Protein AF-A0A935HZZ2-F1 (afdb_monomer)

Sequence (59 aa):
MHRCCDRGGYSEGESGEIKITFNTQGREGHQEKQVHVFSNDTDNPDKVLTFSCDIVNGE

Solvent-accessible surface area (backbone atoms only — not comparable to full-atom values): 4334 Å² total; per-residue (Å²): 133,86,82,82,77,88,67,79,86,81,58,92,92,61,84,86,82,87,86,81,87,84,84,58,83,98,59,65,47,80,42,80,48,76,46,80,44,77,54,88,47,89,89,58,33,69,41,78,48,75,51,75,50,73,41,74,82,82,130

Nearest PDB structures (foldseek):
  3jvf-assembly1_B  TM=4.178E-01  e=7.460E+00  Homo sapiens

Radius of gyration: 15.19 Å; Cα contacts (8 Å, |Δi|>4): 52; chains: 1; bounding box: 32×21×46 Å

Foldseek 3Di:
DPDPPPDDDDDVPDDDDDDDDDDCPPHFAKDKDWDWQADPPPVPRTDIDIDMDGHDDDD

pLDDT: mean 84.42, std 14.43, range [41.53, 96.31]

Mean predicted aligned error: 6.3 Å

Secondary structure (DSSP, 8-state):
------SSPPPTT-----------TT--EEEEEEEEEE-S-SS-SEEEEEEEEEE----

Structure (mmCIF, N/CA/C/O backbone):
data_AF-A0A935HZZ2-F1
#
_entry.id   AF-A0A935HZZ2-F1
#
loop_
_atom_site.group_PDB
_atom_site.id
_atom_site.type_symbol
_atom_site.label_atom_id
_atom_site.label_alt_id
_atom_site.label_comp_id
_atom_site.label_asym_id
_atom_site.label_entity_id
_atom_site.label_seq_id
_atom_site.pdbx_PDB_ins_code
_a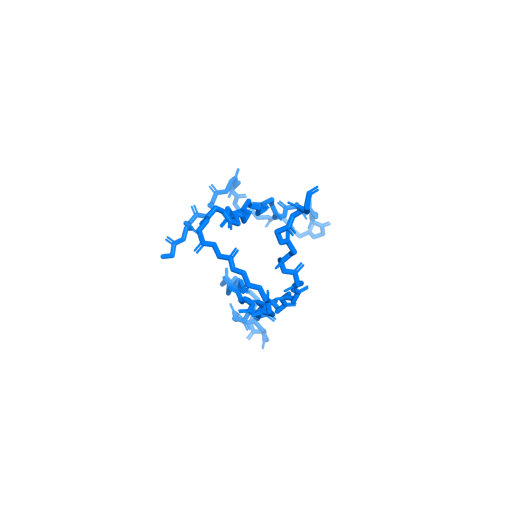tom_site.Cartn_x
_atom_site.Cartn_y
_atom_site.Cartn_z
_atom_site.occupancy
_atom_site.B_iso_or_equiv
_atom_site.auth_seq_id
_atom_site.auth_comp_id
_atom_site.auth_asym_id
_atom_site.auth_atom_id
_atom_site.pdbx_PDB_model_num
ATOM 1 N N . MET A 1 1 ? -3.429 15.018 -0.417 1.00 41.53 1 MET A N 1
ATOM 2 C CA . MET A 1 1 ? -2.608 13.866 -0.847 1.00 41.53 1 MET A CA 1
ATOM 3 C C . MET A 1 1 ? -1.252 13.977 -0.171 1.00 41.53 1 MET A C 1
ATOM 5 O O . MET A 1 1 ? -0.568 14.968 -0.390 1.00 41.53 1 MET A O 1
ATOM 9 N N . HIS A 1 2 ? -0.910 13.044 0.719 1.00 48.06 2 HIS A N 1
ATOM 10 C CA . HIS A 1 2 ? 0.419 12.996 1.333 1.00 48.06 2 HIS A CA 1
ATOM 11 C C . HIS A 1 2 ? 1.345 12.280 0.343 1.00 48.06 2 HIS A C 1
ATOM 13 O O . HIS A 1 2 ? 1.086 11.134 -0.014 1.00 48.06 2 HIS A O 1
ATOM 19 N N . ARG A 1 3 ? 2.342 12.985 -0.198 1.00 46.50 3 ARG A N 1
ATOM 20 C CA . ARG A 1 3 ? 3.216 12.464 -1.255 1.00 46.50 3 ARG A CA 1
ATOM 21 C C . ARG A 1 3 ? 4.425 11.786 -0.609 1.00 46.50 3 ARG A C 1
ATOM 23 O O . ARG A 1 3 ? 5.432 12.438 -0.359 1.00 46.50 3 ARG A O 1
ATOM 30 N N . CYS A 1 4 ? 4.314 10.495 -0.310 1.00 51.09 4 CYS A N 1
ATOM 31 C CA . CYS A 1 4 ? 5.432 9.692 0.191 1.00 51.09 4 CYS A CA 1
ATOM 32 C C . CYS A 1 4 ? 6.350 9.286 -0.975 1.00 51.09 4 CYS A C 1
ATOM 34 O O . CYS A 1 4 ? 6.290 8.157 -1.452 1.00 51.09 4 CYS A O 1
ATOM 36 N N . CYS A 1 5 ? 7.174 10.203 -1.483 1.00 52.44 5 CYS A N 1
ATOM 37 C CA . CYS A 1 5 ? 8.269 9.844 -2.391 1.00 52.44 5 CYS A CA 1
ATOM 38 C C . CYS A 1 5 ? 9.531 9.607 -1.555 1.00 52.44 5 CYS A C 1
ATOM 40 O O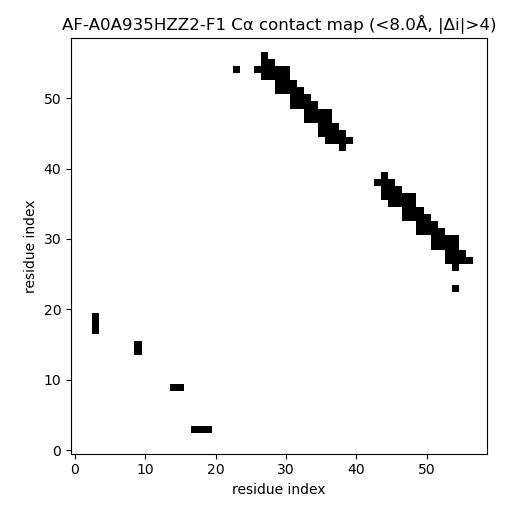 . CYS A 1 5 ? 10.367 10.498 -1.456 1.00 52.44 5 CYS A O 1
ATOM 42 N N . ASP A 1 6 ? 9.628 8.445 -0.905 1.00 55.94 6 ASP A N 1
ATOM 43 C CA . ASP A 1 6 ? 10.721 8.151 0.039 1.00 55.94 6 ASP A CA 1
ATOM 44 C C . ASP A 1 6 ? 11.988 7.594 -0.645 1.00 55.94 6 ASP A C 1
ATOM 46 O O . ASP A 1 6 ? 13.034 7.481 -0.015 1.00 55.94 6 ASP A O 1
ATOM 50 N N . ARG A 1 7 ? 11.945 7.276 -1.951 1.00 59.75 7 ARG A N 1
ATOM 51 C CA . ARG A 1 7 ? 13.110 6.769 -2.699 1.00 59.75 7 ARG A CA 1
ATOM 52 C C . ARG A 1 7 ? 13.136 7.194 -4.171 1.00 59.75 7 ARG A C 1
ATOM 54 O O . ARG A 1 7 ? 12.093 7.400 -4.791 1.00 59.75 7 ARG A O 1
ATOM 61 N N . GLY A 1 8 ? 14.357 7.319 -4.708 1.00 64.75 8 GLY A N 1
ATOM 62 C CA . GLY A 1 8 ? 14.625 7.331 -6.152 1.00 64.75 8 GLY A CA 1
ATOM 63 C C . GLY A 1 8 ? 14.204 6.001 -6.787 1.00 64.75 8 GLY A C 1
ATOM 64 O O . GLY A 1 8 ? 14.047 5.020 -6.070 1.00 64.75 8 GLY A O 1
ATOM 65 N N . GLY A 1 9 ? 13.943 6.000 -8.098 1.00 71.38 9 GLY A N 1
ATOM 66 C CA . GLY A 1 9 ? 13.285 4.892 -8.807 1.00 71.38 9 GLY A CA 1
ATOM 67 C C . GLY A 1 9 ? 13.886 3.504 -8.552 1.00 71.38 9 GLY A C 1
ATOM 68 O O . GLY A 1 9 ? 15.068 3.376 -8.252 1.00 71.38 9 GLY A O 1
ATOM 69 N N . TYR A 1 10 ? 13.050 2.476 -8.693 1.00 81.19 10 TYR A 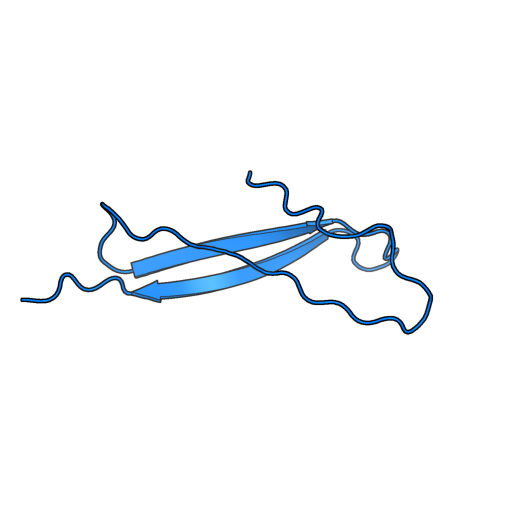N 1
ATOM 70 C CA . TYR A 1 10 ? 13.425 1.077 -8.485 1.00 81.19 10 TYR A CA 1
ATOM 71 C C . TYR A 1 10 ? 14.109 0.490 -9.721 1.00 81.19 10 TYR A C 1
ATOM 73 O O . TYR A 1 10 ? 13.684 0.749 -10.851 1.00 81.19 10 TYR A O 1
ATOM 81 N N . SER A 1 11 ? 15.144 -0.320 -9.500 1.00 86.00 11 SER A N 1
ATOM 82 C CA . SER A 1 11 ? 15.748 -1.144 -10.555 1.00 86.00 11 SER A CA 1
ATOM 83 C C . SER A 1 11 ? 14.938 -2.424 -10.799 1.00 86.00 11 SER A C 1
ATOM 85 O O . SER A 1 11 ? 14.101 -2.816 -9.984 1.00 86.00 11 SER A O 1
ATOM 87 N N . GLU A 1 12 ? 15.195 -3.111 -11.915 1.00 83.44 12 GLU A N 1
ATOM 88 C CA . GLU A 1 12 ? 14.559 -4.399 -12.213 1.00 83.44 12 GLU A CA 1
ATOM 89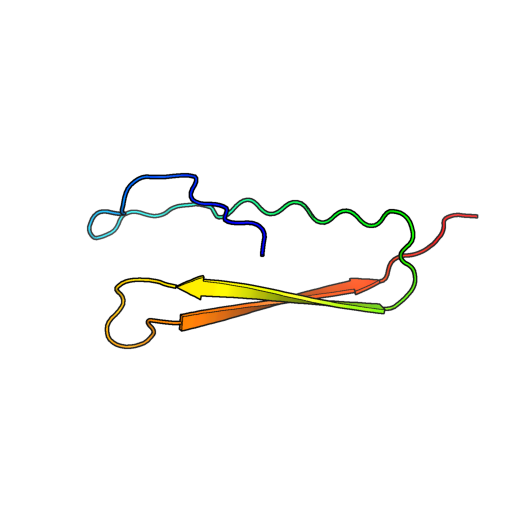 C C . GLU A 1 12 ? 14.806 -5.418 -11.087 1.00 83.44 12 GLU A C 1
ATOM 91 O O . GLU A 1 12 ? 15.941 -5.652 -10.674 1.00 83.44 12 GLU A O 1
ATOM 96 N N . GLY A 1 13 ? 13.727 -6.019 -10.577 1.00 86.69 13 GLY A N 1
ATOM 97 C CA . GLY A 1 13 ? 13.776 -6.992 -9.480 1.00 86.69 13 GLY A CA 1
ATOM 98 C C . GLY A 1 13 ? 13.950 -6.393 -8.079 1.00 86.69 13 GLY A C 1
ATOM 99 O O . GLY A 1 13 ? 13.923 -7.138 -7.099 1.00 86.69 13 GLY A O 1
ATOM 100 N N . GLU A 1 14 ? 14.098 -5.072 -7.950 1.00 86.69 14 GLU A N 1
ATOM 101 C CA . GLU A 1 14 ? 14.179 -4.413 -6.649 1.00 86.69 14 GLU A CA 1
ATOM 102 C C . GLU A 1 14 ? 12.813 -4.402 -5.948 1.00 86.69 14 GLU A C 1
ATOM 104 O O . GLU A 1 14 ? 11.761 -4.253 -6.570 1.00 86.69 14 GLU A O 1
ATOM 109 N N . SER A 1 15 ? 12.828 -4.554 -4.625 1.00 85.56 15 SER A N 1
ATOM 110 C CA . SER A 1 15 ? 11.641 -4.434 -3.779 1.00 85.56 15 SER A CA 1
ATOM 111 C C . SER A 1 15 ? 11.804 -3.286 -2.789 1.00 85.56 15 SER A C 1
ATOM 113 O O . SER A 1 15 ? 12.899 -2.994 -2.306 1.00 85.56 15 SER A O 1
ATOM 115 N N . GLY A 1 16 ? 10.689 -2.642 -2.463 1.00 84.44 16 GLY A N 1
ATOM 116 C CA . GLY A 1 16 ? 10.634 -1.540 -1.515 1.00 84.44 16 GLY A CA 1
ATOM 117 C C . GLY A 1 16 ? 9.419 -1.623 -0.610 1.00 84.44 16 GLY A C 1
ATOM 118 O O . GLY A 1 16 ? 8.521 -2.435 -0.810 1.00 84.44 16 GLY A O 1
ATOM 119 N N . GLU A 1 17 ? 9.395 -0.741 0.383 1.00 86.56 17 GLU A N 1
ATOM 120 C CA . GLU A 1 17 ? 8.294 -0.614 1.333 1.00 86.56 17 GLU A CA 1
ATOM 121 C C . GLU A 1 17 ? 7.677 0.780 1.211 1.00 86.56 17 GLU A C 1
ATOM 123 O O . GLU A 1 17 ? 8.394 1.780 1.128 1.00 86.56 17 GLU A O 1
ATOM 128 N N . ILE A 1 18 ? 6.343 0.854 1.227 1.00 85.31 18 ILE A N 1
ATOM 129 C CA . ILE A 1 18 ? 5.600 2.116 1.293 1.00 85.31 18 ILE A CA 1
ATOM 130 C C . ILE A 1 18 ? 5.113 2.287 2.729 1.00 85.31 18 ILE A C 1
ATOM 132 O O . ILE A 1 18 ? 4.141 1.659 3.149 1.00 85.31 18 ILE A O 1
ATOM 136 N N . LYS A 1 19 ? 5.784 3.148 3.497 1.00 87.00 19 LYS A N 1
ATOM 137 C CA . LYS A 1 19 ? 5.373 3.460 4.868 1.00 87.00 19 LYS A CA 1
ATOM 138 C C . LYS A 1 19 ? 4.278 4.525 4.867 1.00 87.00 19 LYS A C 1
ATOM 140 O O . LYS A 1 19 ? 4.450 5.609 4.310 1.00 87.00 19 LYS A O 1
ATOM 145 N N . ILE A 1 20 ? 3.157 4.224 5.518 1.00 85.88 20 ILE A N 1
ATOM 146 C CA . ILE A 1 20 ? 1.997 5.116 5.611 1.00 85.88 20 ILE A CA 1
ATOM 147 C C . ILE A 1 20 ? 1.666 5.339 7.082 1.00 85.88 20 ILE A C 1
ATOM 149 O O . ILE A 1 20 ? 1.585 4.392 7.861 1.00 85.88 20 ILE A O 1
ATOM 153 N N . THR A 1 21 ? 1.433 6.597 7.447 1.00 90.94 21 THR A N 1
ATOM 154 C CA . THR A 1 21 ? 0.952 6.979 8.777 1.00 90.94 21 THR A CA 1
ATOM 155 C C . THR A 1 21 ? -0.476 7.494 8.658 1.00 90.94 21 THR A C 1
ATOM 157 O O . THR A 1 21 ? -0.737 8.454 7.932 1.00 90.94 21 THR A O 1
ATOM 160 N N . PHE A 1 22 ? -1.403 6.878 9.390 1.00 90.31 22 PHE A N 1
ATOM 161 C CA . PHE A 1 22 ? -2.799 7.300 9.456 1.00 90.31 22 PHE A CA 1
ATOM 162 C C . PHE A 1 22 ? -3.103 7.898 10.833 1.00 90.31 22 PHE A C 1
ATOM 164 O O . PHE A 1 22 ? -3.089 7.190 11.834 1.00 90.31 22 PHE A O 1
ATOM 171 N N . ASN A 1 23 ? -3.361 9.209 10.888 1.00 91.38 23 ASN A N 1
ATOM 172 C CA . ASN A 1 23 ? -3.756 9.880 12.127 1.00 91.38 23 ASN A CA 1
ATOM 173 C C . ASN A 1 23 ? -5.265 9.710 12.370 1.00 91.38 23 ASN A C 1
ATOM 175 O O . ASN A 1 23 ? -6.091 10.224 11.605 1.00 91.38 23 ASN A O 1
ATOM 179 N N . THR A 1 24 ? -5.595 9.001 13.447 1.00 92.50 24 THR A N 1
ATOM 180 C CA . THR A 1 24 ? -6.959 8.690 13.886 1.00 92.50 24 THR A CA 1
ATOM 181 C C . THR A 1 24 ? -7.588 9.773 14.767 1.00 92.50 24 THR A C 1
ATOM 183 O O . THR A 1 24 ? -8.783 9.702 15.029 1.00 92.50 24 THR A O 1
ATOM 186 N N . GLN A 1 25 ? -6.835 10.788 15.206 1.00 91.94 25 GLN A N 1
ATOM 187 C CA . GLN A 1 25 ? -7.336 11.838 16.097 1.00 91.94 25 GLN A CA 1
ATOM 188 C C . GLN A 1 25 ? -8.574 12.537 15.513 1.00 91.94 25 GLN A C 1
ATOM 190 O O . GLN A 1 25 ? -8.561 12.998 14.370 1.00 91.94 25 GLN A O 1
ATOM 195 N N . GLY A 1 26 ? -9.637 12.630 16.320 1.00 91.38 26 GLY A N 1
ATOM 196 C CA . GLY A 1 26 ? -10.906 13.255 15.933 1.00 91.38 26 GLY A CA 1
ATOM 197 C C . GLY A 1 26 ? -11.738 12.441 14.936 1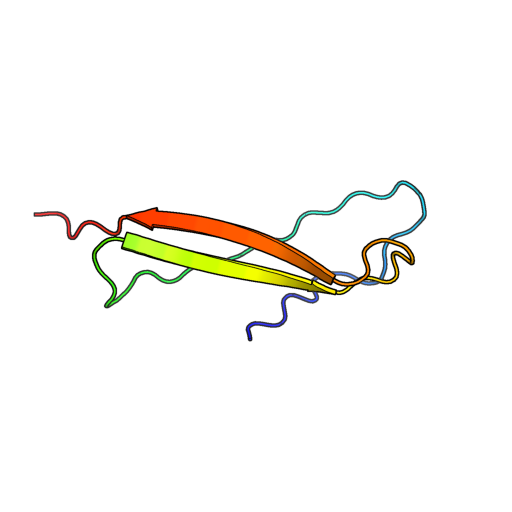.00 91.38 26 GLY A C 1
ATOM 198 O O . GLY A 1 26 ? -12.651 12.991 14.324 1.00 91.38 26 GLY A O 1
ATOM 199 N N . ARG A 1 27 ? -11.414 11.158 14.735 1.00 92.38 27 ARG A N 1
ATOM 200 C CA . ARG A 1 27 ? -12.175 10.225 13.898 1.00 92.38 27 ARG A CA 1
ATOM 201 C C . ARG A 1 27 ? -12.711 9.090 14.764 1.00 92.38 27 ARG A C 1
ATOM 203 O O . ARG A 1 27 ? -12.053 8.685 15.712 1.00 92.38 27 ARG A O 1
ATOM 210 N N . GLU A 1 28 ? -13.860 8.549 14.389 1.00 94.31 28 GLU A N 1
ATOM 211 C CA . GLU A 1 28 ? -14.502 7.426 15.072 1.00 94.31 28 GLU A CA 1
ATOM 212 C C . GLU A 1 28 ? -15.235 6.529 14.070 1.00 94.31 28 GLU A C 1
ATOM 214 O O . GLU A 1 28 ? -15.502 6.932 12.931 1.00 94.31 28 GLU A O 1
ATOM 219 N N . GLY A 1 29 ? -15.531 5.299 14.488 1.00 95.19 29 GLY A N 1
ATOM 220 C CA . GLY A 1 29 ? -16.268 4.332 13.682 1.00 95.19 29 GLY A CA 1
ATOM 221 C C . GLY A 1 29 ? -15.485 3.821 12.473 1.00 95.19 29 GLY A C 1
ATOM 222 O O . GLY A 1 29 ? -14.253 3.902 12.423 1.00 95.19 29 GLY A O 1
ATOM 223 N N . HIS A 1 30 ? -16.219 3.279 11.501 1.00 96.31 30 HIS A N 1
ATOM 224 C CA . HIS A 1 30 ? -15.643 2.629 10.331 1.00 96.31 30 HIS A CA 1
ATOM 225 C C . HIS A 1 30 ? -14.941 3.616 9.398 1.00 96.31 30 HIS A C 1
ATOM 227 O O . HIS A 1 30 ? -15.494 4.639 8.988 1.00 96.31 30 HIS A O 1
ATOM 233 N N . GLN A 1 31 ? -13.713 3.285 9.021 1.00 95.75 31 GLN A N 1
ATOM 234 C CA . GLN A 1 31 ? -12.882 4.068 8.128 1.00 95.75 31 GLN A CA 1
ATOM 235 C C . GLN A 1 31 ? -12.418 3.202 6.968 1.00 95.75 31 GLN A C 1
ATOM 237 O O . GLN A 1 31 ? -11.610 2.307 7.158 1.00 95.75 31 GLN A O 1
ATOM 242 N N . GLU A 1 32 ? -12.811 3.566 5.751 1.00 96.12 32 GLU A N 1
ATOM 243 C CA . GLU A 1 32 ? -12.198 3.055 4.523 1.00 96.12 32 GLU A CA 1
ATOM 244 C C . GLU A 1 32 ? -11.318 4.144 3.905 1.00 96.12 32 GLU A C 1
ATOM 246 O O . GLU A 1 32 ? -11.712 5.319 3.844 1.00 96.12 32 GLU A O 1
ATOM 251 N N . LYS A 1 33 ? -10.089 3.795 3.526 1.00 93.75 33 LYS A N 1
ATOM 252 C CA . LYS A 1 33 ? -9.104 4.720 2.961 1.00 93.75 33 LYS A CA 1
ATOM 253 C C . LYS A 1 33 ? -8.363 4.055 1.813 1.00 93.75 33 LYS A C 1
ATOM 255 O O . LYS A 1 33 ? -8.171 2.845 1.794 1.00 93.75 33 LYS A O 1
ATOM 260 N N . GLN A 1 34 ? -7.933 4.877 0.864 1.00 94.50 34 GLN A N 1
ATOM 261 C CA . GLN A 1 34 ? -7.255 4.430 -0.344 1.00 94.50 34 GLN A CA 1
ATOM 262 C C . GLN A 1 34 ? -5.899 5.109 -0.484 1.00 94.50 34 GLN A C 1
ATOM 264 O O . GLN A 1 34 ? -5.751 6.307 -0.224 1.00 94.50 34 GLN A O 1
ATOM 269 N N . VAL A 1 35 ? -4.927 4.333 -0.940 1.00 91.50 35 VAL A N 1
ATOM 270 C CA . VAL A 1 35 ? -3.590 4.780 -1.312 1.00 91.50 35 VAL A CA 1
ATOM 271 C C . VAL A 1 35 ? -3.448 4.524 -2.802 1.00 91.50 35 VAL A C 1
ATOM 273 O O . VAL A 1 35 ? -3.515 3.383 -3.246 1.00 91.50 35 VAL A O 1
ATOM 276 N N . HIS A 1 36 ? -3.289 5.598 -3.566 1.00 91.69 36 HIS A N 1
ATOM 277 C CA . HIS A 1 36 ? -3.116 5.542 -5.015 1.00 91.69 36 HIS A CA 1
ATOM 278 C C . HIS A 1 36 ? -1.619 5.532 -5.319 1.00 91.69 36 HIS A C 1
ATOM 280 O O . HIS A 1 36 ? -0.895 6.445 -4.906 1.00 91.69 36 HIS A O 1
ATOM 286 N N . VAL A 1 37 ? -1.154 4.479 -5.985 1.00 90.62 37 VAL A N 1
ATOM 287 C CA . VAL A 1 37 ? 0.249 4.252 -6.328 1.00 90.62 37 VAL A CA 1
ATOM 288 C C . VAL A 1 37 ? 0.405 4.410 -7.832 1.00 90.62 37 VAL A C 1
ATOM 290 O O . VAL A 1 37 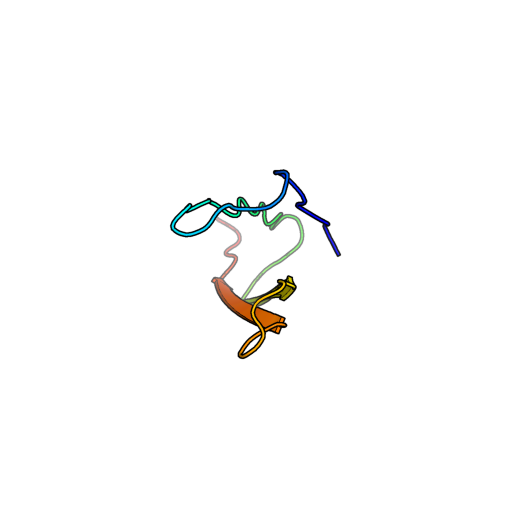? 0.005 3.541 -8.602 1.00 90.62 37 VAL A O 1
ATOM 293 N N . PHE A 1 38 ? 1.032 5.513 -8.232 1.00 89.75 38 PHE A N 1
ATOM 294 C CA . PHE A 1 38 ? 1.386 5.769 -9.623 1.00 89.75 38 PHE A CA 1
ATOM 295 C C . PHE A 1 38 ? 2.793 5.254 -9.910 1.00 89.75 38 PHE A C 1
ATOM 297 O O . PHE A 1 38 ? 3.739 5.594 -9.193 1.00 89.75 38 PHE A O 1
ATOM 304 N N . SER A 1 39 ? 2.935 4.451 -10.959 1.00 87.31 39 SER A N 1
ATOM 305 C CA . SER A 1 39 ? 4.205 3.850 -11.365 1.00 87.31 39 SER A CA 1
ATOM 306 C C . SER A 1 39 ? 4.380 3.868 -12.884 1.00 87.31 39 SER A C 1
ATOM 308 O O . SER A 1 39 ? 3.483 4.253 -13.629 1.00 87.31 39 SER A O 1
ATOM 310 N N . ASN A 1 40 ? 5.563 3.467 -13.340 1.00 87.94 40 ASN A N 1
ATOM 311 C CA . ASN A 1 40 ? 5.893 3.276 -14.750 1.00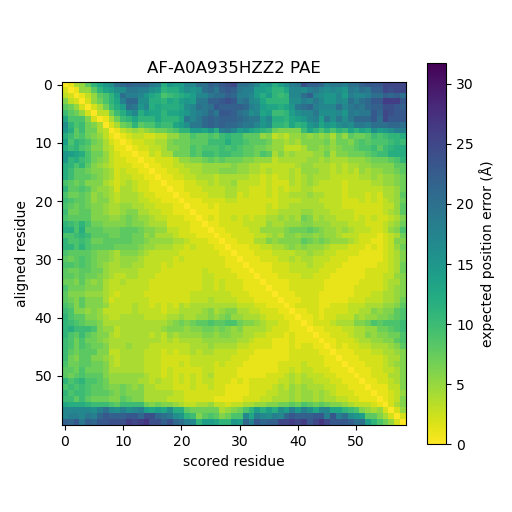 87.94 40 ASN A CA 1
ATOM 312 C C . ASN A 1 40 ? 5.593 1.849 -15.258 1.00 87.94 40 ASN A C 1
ATOM 314 O O . ASN A 1 40 ? 6.071 1.490 -16.331 1.00 87.94 40 ASN A O 1
ATOM 318 N N . ASP A 1 41 ? 4.839 1.042 -14.505 1.00 88.50 41 ASP A N 1
ATOM 319 C CA . ASP A 1 41 ? 4.279 -0.230 -14.980 1.00 88.50 41 ASP A CA 1
ATOM 320 C C . ASP A 1 41 ? 3.326 0.058 -16.156 1.00 88.50 41 ASP A C 1
ATOM 322 O O . ASP A 1 41 ? 2.364 0.813 -16.012 1.00 88.50 41 ASP A O 1
ATOM 326 N N . THR A 1 42 ? 3.612 -0.500 -17.335 1.00 90.94 42 THR A N 1
ATOM 327 C CA . THR A 1 42 ? 2.818 -0.262 -18.553 1.00 90.94 42 THR A CA 1
ATOM 328 C C . THR A 1 42 ? 1.430 -0.880 -18.487 1.00 90.94 42 THR A C 1
ATOM 330 O O . THR A 1 42 ? 0.512 -0.373 -19.131 1.00 90.94 42 THR A O 1
ATOM 333 N N . ASP A 1 43 ? 1.275 -1.955 -17.718 1.00 94.25 43 ASP A N 1
ATOM 334 C CA . ASP A 1 43 ? 0.027 -2.703 -17.624 1.00 94.25 43 ASP A CA 1
ATOM 335 C C . ASP A 1 43 ? -0.857 -2.141 -16.508 1.00 94.25 43 ASP A C 1
ATOM 337 O O . ASP A 1 43 ? -2.077 -2.065 -16.649 1.00 94.25 43 ASP A O 1
ATOM 341 N N . ASN A 1 44 ? -0.243 -1.730 -15.392 1.00 91.62 44 ASN A N 1
ATOM 342 C CA . ASN A 1 44 ? -0.946 -1.219 -14.213 1.00 91.62 44 ASN A CA 1
ATOM 343 C C . ASN A 1 44 ? -0.282 0.060 -13.663 1.00 91.62 44 ASN A C 1
ATOM 345 O O . ASN A 1 44 ? 0.272 0.039 -12.557 1.00 91.62 44 ASN A O 1
ATOM 349 N N . PRO A 1 45 ? -0.349 1.185 -14.402 1.00 92.25 45 PRO A N 1
ATOM 350 C CA . PRO A 1 45 ? 0.319 2.432 -14.025 1.00 92.25 45 PRO A CA 1
ATOM 351 C C . PRO A 1 45 ? -0.297 3.098 -12.790 1.00 92.25 45 PRO A C 1
ATOM 353 O O . PRO A 1 45 ? 0.379 3.876 -12.122 1.00 92.25 45 PRO A O 1
ATOM 356 N N . ASP A 1 46 ? -1.557 2.790 -12.480 1.00 94.69 46 ASP A N 1
ATOM 357 C CA . ASP A 1 46 ? -2.275 3.243 -11.291 1.00 94.69 46 ASP A CA 1
ATOM 358 C C . ASP A 1 46 ? -2.784 2.024 -10.516 1.00 94.69 46 ASP A C 1
ATOM 360 O O . ASP A 1 46 ? -3.615 1.255 -11.007 1.00 94.69 46 ASP A O 1
ATOM 364 N N . LYS A 1 47 ? -2.252 1.825 -9.309 1.00 93.69 47 LYS A N 1
ATOM 365 C CA . LYS A 1 47 ? -2.694 0.774 -8.390 1.00 93.69 47 LYS A CA 1
ATOM 366 C C . LYS A 1 47 ? -3.323 1.408 -7.160 1.00 93.69 47 LYS A C 1
ATOM 368 O O . LYS A 1 47 ? -2.685 2.185 -6.451 1.00 93.69 47 LYS A O 1
ATOM 373 N N . VAL A 1 48 ? -4.550 1.001 -6.853 1.00 94.50 48 VAL A N 1
ATOM 374 C CA . VAL A 1 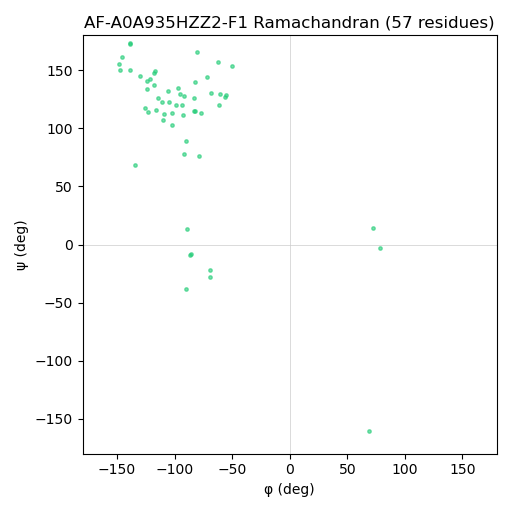48 ? -5.268 1.440 -5.653 1.00 94.50 48 VAL A CA 1
ATOM 375 C C . VAL A 1 48 ? -5.150 0.378 -4.567 1.00 94.50 48 VAL A C 1
ATOM 377 O O . VAL A 1 48 ? -5.596 -0.756 -4.738 1.00 94.50 48 VAL A O 1
ATOM 380 N N . LEU A 1 49 ? -4.565 0.754 -3.432 1.00 93.06 49 LEU A N 1
ATOM 381 C CA . LEU A 1 49 ? -4.516 -0.063 -2.223 1.00 93.06 49 LEU A CA 1
ATOM 382 C C . LEU A 1 49 ? -5.554 0.463 -1.232 1.00 93.06 49 LEU A C 1
ATOM 384 O O . LEU A 1 49 ? -5.423 1.576 -0.719 1.00 93.06 49 LEU A O 1
ATOM 388 N N . THR A 1 50 ? -6.583 -0.334 -0.959 1.00 94.25 50 THR A N 1
ATOM 389 C CA . THR A 1 50 ? -7.633 0.008 0.007 1.00 94.25 50 THR A CA 1
ATOM 390 C C . THR A 1 50 ? -7.333 -0.632 1.354 1.00 94.25 50 THR A C 1
ATOM 392 O O . THR A 1 50 ? -7.002 -1.814 1.424 1.00 94.25 50 THR A O 1
ATOM 395 N N . PHE A 1 51 ? -7.478 0.138 2.430 1.00 93.81 51 PHE A N 1
ATOM 396 C CA . PHE A 1 51 ? -7.439 -0.376 3.792 1.00 93.81 51 PHE A CA 1
ATOM 397 C C . PHE A 1 51 ? -8.645 0.117 4.585 1.00 93.81 51 PHE A C 1
ATOM 399 O O . PHE A 1 51 ? -9.106 1.250 4.415 1.00 93.81 51 PHE A O 1
ATOM 406 N N . SER A 1 52 ? -9.135 -0.744 5.470 1.00 94.94 52 SER A N 1
ATOM 407 C CA . SER A 1 52 ? -10.247 -0.455 6.364 1.00 94.94 52 SER A CA 1
ATOM 408 C C . SER A 1 52 ? -9.829 -0.624 7.819 1.00 94.94 52 SER A C 1
ATOM 410 O O . SER A 1 52 ? -9.080 -1.546 8.147 1.00 94.94 52 SER A O 1
ATOM 412 N N . CYS A 1 53 ? -10.330 0.233 8.701 1.00 93.50 53 CYS A N 1
ATOM 413 C CA . CYS A 1 53 ? -10.193 0.069 10.143 1.00 93.50 53 CYS A CA 1
ATOM 414 C C . CYS A 1 53 ? -11.405 0.639 10.879 1.00 93.50 53 CYS A C 1
ATOM 416 O O . CYS A 1 53 ? -12.062 1.550 10.384 1.00 93.50 53 CYS A O 1
ATOM 418 N N . ASP A 1 54 ? -11.670 0.131 12.077 1.00 95.62 54 ASP A N 1
ATOM 419 C CA . ASP A 1 54 ? -12.666 0.697 12.982 1.00 95.62 54 ASP A CA 1
ATOM 420 C C . ASP A 1 54 ? -11.944 1.442 14.103 1.00 95.62 54 ASP A C 1
ATOM 422 O O . ASP A 1 54 ? -11.098 0.877 14.802 1.00 95.62 54 ASP A O 1
ATOM 426 N N . ILE A 1 55 ? -12.245 2.732 14.254 1.00 94.75 55 ILE A N 1
ATOM 427 C CA . ILE A 1 55 ? -11.669 3.550 15.320 1.00 94.75 55 ILE A CA 1
ATOM 428 C C . ILE A 1 55 ? -12.622 3.520 16.510 1.00 94.75 55 ILE A C 1
ATOM 430 O O . ILE A 1 55 ? -13.720 4.076 16.454 1.00 94.75 55 ILE A O 1
ATOM 434 N N . VAL A 1 56 ? -12.173 2.875 17.583 1.00 92.06 56 VAL A N 1
ATOM 435 C CA . VAL A 1 56 ? -12.871 2.825 18.868 1.00 92.06 56 VAL A CA 1
ATOM 436 C C . VAL A 1 56 ? -12.325 3.915 19.788 1.00 92.06 56 VAL A C 1
ATOM 438 O O . VAL A 1 56 ? -11.111 4.039 19.957 1.00 92.06 56 VAL A O 1
ATOM 441 N N . ASN A 1 57 ? -13.211 4.712 20.384 1.00 83.12 57 ASN A N 1
ATOM 442 C CA . ASN A 1 57 ? -12.840 5.545 21.523 1.00 83.12 57 ASN A CA 1
ATOM 443 C C . ASN A 1 57 ? -12.783 4.613 22.735 1.00 83.12 57 ASN A C 1
ATOM 445 O O . ASN A 1 57 ? -13.799 4.026 23.097 1.00 83.12 57 ASN A O 1
ATOM 449 N N . GLY A 1 58 ? -11.588 4.401 23.289 1.00 71.94 58 GLY A N 1
ATOM 450 C CA . GLY A 1 58 ? -11.443 3.635 24.525 1.00 71.94 58 GLY A CA 1
ATOM 451 C C . GLY A 1 58 ? -12.206 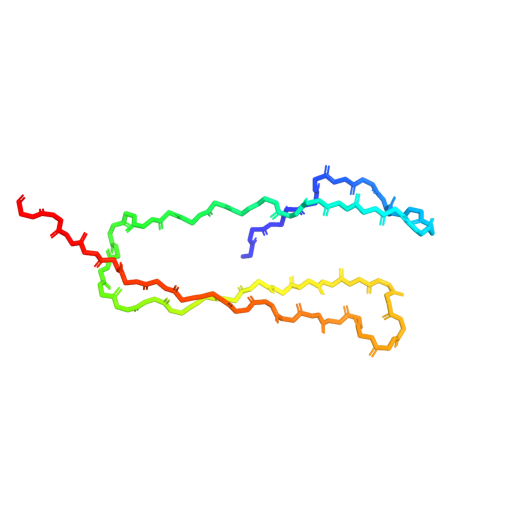4.330 25.652 1.00 71.94 58 GLY A C 1
ATOM 452 O O . GLY A 1 58 ? -12.053 5.540 25.820 1.00 71.94 58 GLY A O 1
ATOM 453 N N . GLU A 1 59 ? -13.041 3.570 26.359 1.00 57.62 59 GLU A N 1
ATOM 454 C CA . GLU A 1 59 ? -13.644 3.973 27.638 1.00 57.62 59 GLU A CA 1
ATOM 455 C C . GLU A 1 59 ? -12.586 4.084 28.745 1.00 57.62 59 GLU A C 1
ATOM 457 O O . GLU A 1 59 ? -11.623 3.277 28.737 1.00 57.62 59 GLU A O 1
#